Protein AF-A0A931K503-F1 (afdb_monomer_lite)

Structure (mmCIF, N/CA/C/O backbone):
data_AF-A0A931K503-F1
#
_entry.id   AF-A0A931K503-F1
#
loop_
_atom_site.group_PDB
_atom_site.id
_atom_site.type_symbol
_atom_site.label_atom_id
_atom_site.label_alt_id
_atom_site.label_comp_id
_atom_site.label_asym_id
_atom_site.label_entity_id
_atom_site.label_seq_id
_atom_site.pdbx_PDB_ins_code
_atom_site.Cartn_x
_atom_site.Cartn_y
_atom_site.Cartn_z
_atom_site.occupancy
_atom_site.B_iso_or_equiv
_atom_site.auth_seq_id
_atom_site.auth_comp_id
_atom_site.auth_asym_id
_atom_site.auth_atom_id
_atom_site.pdbx_PDB_model_num
ATOM 1 N N . MET A 1 1 ? -21.191 10.892 5.603 1.00 47.16 1 MET A N 1
ATOM 2 C CA . MET A 1 1 ? -21.255 9.430 5.818 1.00 47.16 1 MET A CA 1
ATOM 3 C C . MET A 1 1 ? -19.829 8.970 6.103 1.00 47.16 1 MET A C 1
ATOM 5 O O . MET A 1 1 ? -18.990 9.146 5.231 1.00 47.16 1 MET A O 1
ATOM 9 N N . ALA A 1 2 ? -19.505 8.553 7.330 1.00 62.78 2 ALA A N 1
ATOM 10 C CA . ALA A 1 2 ? -18.154 8.083 7.664 1.00 62.78 2 ALA A CA 1
ATOM 11 C C . ALA A 1 2 ? -17.991 6.619 7.220 1.00 62.78 2 ALA A C 1
ATOM 13 O O . ALA A 1 2 ? -18.948 5.849 7.320 1.00 62.78 2 ALA A O 1
ATOM 14 N N . ARG A 1 3 ? -16.814 6.253 6.695 1.00 75.75 3 ARG A N 1
ATOM 15 C CA . ARG A 1 3 ? -16.483 4.869 6.314 1.00 75.75 3 ARG A CA 1
ATOM 16 C C . ARG A 1 3 ? -16.490 3.980 7.561 1.00 75.75 3 ARG A C 1
ATOM 18 O O . ARG A 1 3 ? -16.141 4.433 8.646 1.00 75.75 3 ARG A O 1
ATOM 25 N N . THR A 1 4 ? -16.931 2.735 7.413 1.00 86.69 4 THR A N 1
ATOM 26 C CA . THR A 1 4 ? -16.984 1.774 8.531 1.00 86.69 4 THR A CA 1
ATOM 27 C C . THR A 1 4 ? -15.636 1.083 8.725 1.00 86.69 4 THR A C 1
ATOM 29 O O . THR A 1 4 ? -14.920 0.859 7.751 1.00 86.69 4 THR A O 1
ATOM 32 N N . ASP A 1 5 ? -15.321 0.658 9.950 1.00 84.06 5 ASP A N 1
ATOM 33 C CA . ASP A 1 5 ? -14.072 -0.059 10.261 1.00 84.06 5 ASP A CA 1
ATOM 34 C C . ASP A 1 5 ? -13.856 -1.278 9.344 1.00 84.06 5 ASP A C 1
ATOM 36 O O . ASP A 1 5 ? -12.751 -1.500 8.863 1.00 84.06 5 ASP A O 1
ATOM 40 N N . ARG A 1 6 ? -14.926 -2.012 8.993 1.00 87.00 6 ARG A N 1
ATOM 41 C CA . ARG A 1 6 ? -14.857 -3.125 8.025 1.00 87.00 6 ARG A CA 1
ATOM 42 C C . ARG A 1 6 ? -14.409 -2.686 6.629 1.00 87.00 6 ARG A C 1
ATOM 44 O O . ARG A 1 6 ? -13.653 -3.412 5.993 1.00 87.00 6 ARG A O 1
ATOM 51 N N . GLN A 1 7 ? -14.875 -1.532 6.150 1.00 91.19 7 GLN A N 1
ATOM 52 C CA . GLN A 1 7 ? -14.458 -0.989 4.852 1.00 91.19 7 GLN A CA 1
ATOM 53 C C . GLN A 1 7 ? -12.987 -0.572 4.892 1.00 91.19 7 GLN A C 1
ATOM 55 O O . GLN A 1 7 ? -12.233 -0.912 3.989 1.00 91.19 7 GLN A O 1
ATOM 60 N N . ILE A 1 8 ? -12.562 0.079 5.975 1.00 89.44 8 ILE A N 1
ATOM 61 C CA . ILE A 1 8 ? -11.178 0.530 6.152 1.00 89.44 8 ILE A CA 1
ATOM 62 C C . ILE A 1 8 ? -10.222 -0.671 6.245 1.00 89.44 8 ILE A C 1
ATOM 64 O O . ILE A 1 8 ? -9.164 -0.662 5.620 1.00 89.44 8 ILE A O 1
ATOM 68 N N . THR A 1 9 ? -10.597 -1.735 6.966 1.00 92.38 9 THR A N 1
ATOM 69 C CA . THR A 1 9 ? -9.813 -2.979 7.018 1.00 92.38 9 THR A CA 1
ATOM 70 C C . THR A 1 9 ? -9.710 -3.651 5.648 1.00 92.38 9 THR A C 1
ATOM 72 O O . THR A 1 9 ? -8.624 -4.093 5.282 1.00 92.38 9 THR A O 1
ATOM 75 N N . ALA A 1 10 ? -10.797 -3.703 4.871 1.00 95.25 10 ALA A N 1
ATOM 76 C CA . ALA A 1 10 ? -10.756 -4.257 3.517 1.00 95.25 10 ALA A CA 1
ATOM 77 C C . ALA A 1 10 ? -9.815 -3.451 2.602 1.00 95.25 10 ALA A C 1
ATOM 79 O O . ALA A 1 10 ? -8.934 -4.029 1.968 1.00 95.25 10 ALA A O 1
ATOM 80 N N . GLU A 1 11 ? -9.929 -2.118 2.614 1.00 95.31 11 GLU A N 1
ATOM 81 C CA . GLU A 1 11 ? -9.035 -1.225 1.864 1.00 95.31 11 GLU A CA 1
ATOM 82 C C . GLU A 1 11 ? -7.562 -1.397 2.279 1.00 95.31 11 GLU A C 1
ATOM 84 O O . GLU A 1 11 ? -6.664 -1.355 1.435 1.00 95.31 11 GLU A O 1
ATOM 89 N N . LEU A 1 12 ? -7.297 -1.602 3.574 1.00 95.62 12 LEU A N 1
ATOM 90 C CA . LEU A 1 12 ? -5.945 -1.799 4.098 1.00 95.62 12 LEU A CA 1
ATOM 91 C C . LEU A 1 12 ? -5.320 -3.094 3.575 1.00 95.62 12 LEU A C 1
ATOM 93 O O . LEU A 1 12 ? -4.170 -3.087 3.130 1.00 95.62 12 LEU A O 1
ATOM 97 N N . GLU A 1 13 ? -6.062 -4.198 3.611 1.00 96.88 13 GLU A N 1
ATOM 98 C CA . GLU A 1 13 ? -5.566 -5.485 3.124 1.00 96.88 13 GLU A CA 1
ATOM 99 C C . GLU A 1 13 ? -5.345 -5.471 1.606 1.00 96.88 13 GLU A C 1
ATOM 101 O O . GLU A 1 13 ? -4.307 -5.939 1.129 1.00 96.88 13 GLU A O 1
ATOM 106 N N . GLU A 1 14 ? -6.240 -4.843 0.840 1.00 97.12 14 GLU A N 1
ATOM 107 C CA . GLU A 1 14 ? -6.046 -4.642 -0.601 1.00 97.12 14 GLU A CA 1
ATOM 108 C C . GLU A 1 14 ? -4.789 -3.816 -0.904 1.00 97.12 14 GLU A C 1
ATOM 110 O O . GLU A 1 14 ? -3.974 -4.208 -1.749 1.00 97.12 14 GLU A O 1
ATOM 115 N N . ALA A 1 15 ? -4.580 -2.711 -0.182 1.00 96.69 15 ALA A N 1
ATOM 116 C CA . ALA A 1 15 ? -3.402 -1.866 -0.348 1.00 96.69 15 ALA A CA 1
ATOM 117 C C . ALA A 1 15 ? -2.102 -2.619 -0.010 1.00 96.69 15 ALA A C 1
ATOM 119 O O . ALA A 1 15 ? -1.123 -2.519 -0.755 1.00 96.69 15 ALA A O 1
ATOM 120 N N . LYS A 1 16 ? -2.090 -3.435 1.054 1.00 97.31 16 LYS A N 1
ATOM 121 C CA . LYS A 1 16 ? -0.941 -4.291 1.406 1.00 97.31 16 LYS A CA 1
ATOM 122 C C . LYS A 1 16 ? -0.635 -5.320 0.319 1.00 97.31 16 LYS A C 1
ATOM 124 O O . LYS A 1 16 ? 0.534 -5.527 -0.019 1.00 97.31 16 LYS A O 1
ATOM 129 N N . VAL A 1 17 ? -1.662 -5.955 -0.250 1.00 97.81 17 VAL A N 1
ATOM 130 C CA . VAL A 1 17 ? -1.500 -6.907 -1.360 1.00 97.81 17 VAL A CA 1
ATOM 131 C C . VAL A 1 17 ? -0.942 -6.202 -2.597 1.00 97.81 17 VAL A C 1
ATOM 133 O O . VAL A 1 17 ? -0.009 -6.713 -3.220 1.00 97.81 17 VAL A O 1
ATOM 136 N N . ALA A 1 18 ? -1.458 -5.019 -2.934 1.00 95.62 18 ALA A N 1
ATOM 137 C CA . ALA A 1 18 ? -0.968 -4.224 -4.055 1.00 95.62 18 ALA A CA 1
ATOM 138 C C . ALA A 1 18 ? 0.498 -3.798 -3.863 1.00 95.62 18 ALA A C 1
ATOM 140 O O . ALA A 1 18 ? 1.304 -3.972 -4.778 1.00 95.62 18 ALA A O 1
ATOM 141 N N . LEU A 1 19 ? 0.873 -3.331 -2.666 1.00 96.62 19 LEU A N 1
ATOM 142 C CA . LEU A 1 19 ? 2.257 -2.971 -2.356 1.00 96.62 19 LEU A CA 1
ATOM 143 C C . LEU A 1 19 ? 3.196 -4.173 -2.499 1.00 96.62 19 LEU A C 1
ATOM 145 O O . LEU A 1 19 ? 4.241 -4.054 -3.132 1.00 96.62 19 LEU A O 1
ATOM 149 N N . ARG A 1 20 ? 2.807 -5.343 -1.977 1.00 96.44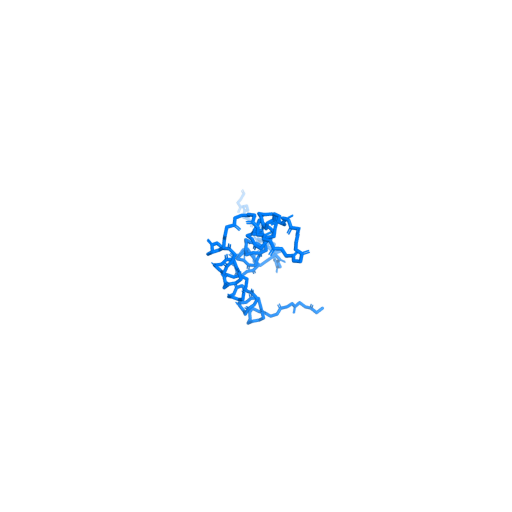 20 ARG A N 1
ATOM 150 C CA . ARG A 1 20 ? 3.605 -6.572 -2.101 1.00 96.44 20 ARG A CA 1
ATOM 151 C C . ARG A 1 20 ? 3.812 -6.972 -3.561 1.00 96.44 20 ARG A C 1
ATOM 153 O O . ARG A 1 20 ? 4.905 -7.391 -3.930 1.00 96.44 20 ARG A O 1
ATOM 160 N N . ARG A 1 21 ? 2.779 -6.827 -4.397 1.00 94.31 21 ARG A N 1
ATOM 161 C CA . ARG A 1 21 ? 2.893 -7.063 -5.843 1.00 94.31 21 ARG A CA 1
ATOM 162 C C . ARG A 1 21 ? 3.885 -6.093 -6.477 1.00 94.31 21 ARG A C 1
ATOM 164 O O . ARG A 1 21 ? 4.769 -6.549 -7.190 1.00 94.31 21 ARG A O 1
ATOM 171 N N . LEU A 1 22 ? 3.807 -4.798 -6.166 1.00 93.12 22 LEU A N 1
ATOM 172 C CA . LEU A 1 22 ? 4.761 -3.807 -6.681 1.00 93.12 22 LEU A CA 1
ATOM 173 C C . LEU A 1 22 ? 6.198 -4.054 -6.204 1.00 93.12 22 LEU A C 1
ATOM 175 O O . LEU A 1 22 ? 7.134 -3.847 -6.959 1.00 93.12 22 LEU A O 1
ATOM 179 N N . GLN A 1 23 ? 6.392 -4.542 -4.981 1.00 92.31 23 GLN A N 1
ATOM 180 C CA . GLN A 1 23 ? 7.723 -4.889 -4.468 1.00 92.31 23 GLN A CA 1
ATOM 181 C C . GLN A 1 23 ? 8.338 -6.116 -5.159 1.00 92.31 23 GLN A C 1
ATOM 183 O O . GLN A 1 23 ? 9.546 -6.315 -5.078 1.00 92.31 23 GLN A O 1
ATOM 188 N N . SER A 1 24 ? 7.520 -6.944 -5.817 1.00 93.38 24 SER A N 1
ATOM 189 C CA . SER A 1 24 ? 7.987 -8.117 -6.565 1.00 93.38 24 SER A CA 1
ATOM 190 C C . SER A 1 24 ? 8.431 -7.803 -7.997 1.00 93.38 24 SER A C 1
ATOM 192 O O . SER A 1 24 ? 9.030 -8.660 -8.642 1.00 93.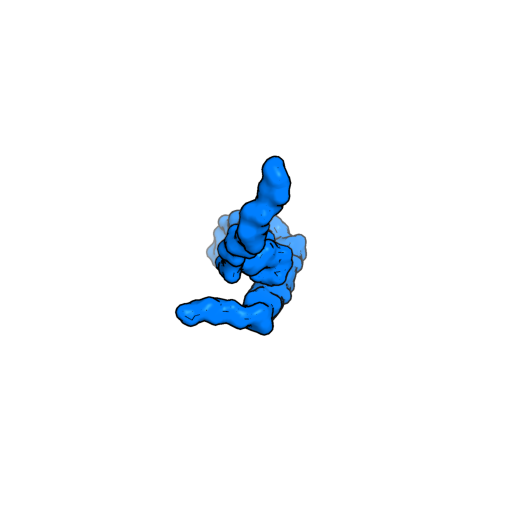38 24 SER A O 1
ATOM 194 N N . VAL A 1 25 ? 8.152 -6.592 -8.494 1.00 90.06 25 VAL A N 1
ATOM 195 C CA . VAL A 1 25 ? 8.592 -6.123 -9.815 1.00 90.06 25 VAL A CA 1
ATOM 196 C C . VAL A 1 25 ? 9.764 -5.144 -9.686 1.00 90.06 25 VAL A C 1
ATOM 198 O O . VAL A 1 25 ? 9.871 -4.440 -8.681 1.00 90.06 25 VAL A O 1
ATOM 201 N N . PRO A 1 26 ? 10.655 -5.076 -10.692 1.00 93.06 26 PRO A N 1
ATOM 202 C CA . PRO A 1 26 ? 11.703 -4.062 -10.737 1.00 93.06 26 PRO A CA 1
ATOM 203 C C . PRO A 1 26 ? 11.123 -2.643 -10.692 1.00 93.06 26 PRO A C 1
ATOM 205 O O . PRO A 1 26 ? 10.046 -2.393 -11.224 1.00 93.06 26 PRO A O 1
ATOM 208 N N . ALA A 1 27 ? 11.871 -1.698 -10.113 1.00 92.12 27 ALA A N 1
ATOM 209 C CA . ALA A 1 27 ? 11.454 -0.296 -10.009 1.00 92.12 27 ALA A CA 1
ATOM 210 C C . ALA A 1 27 ? 11.176 0.358 -11.374 1.00 92.12 27 ALA A C 1
ATOM 212 O O . ALA A 1 27 ? 10.314 1.220 -11.480 1.00 92.12 27 ALA A O 1
ATOM 213 N N . LEU A 1 28 ? 11.873 -0.081 -12.423 1.00 95.31 28 LEU A N 1
ATOM 214 C CA . LEU A 1 28 ? 11.627 0.310 -13.807 1.00 95.31 28 LEU A CA 1
ATOM 215 C C . LEU A 1 28 ? 11.090 -0.896 -14.577 1.00 95.31 28 LEU A C 1
ATOM 217 O O . LEU A 1 28 ? 11.765 -1.921 -14.663 1.00 95.31 28 LEU A O 1
ATOM 221 N N 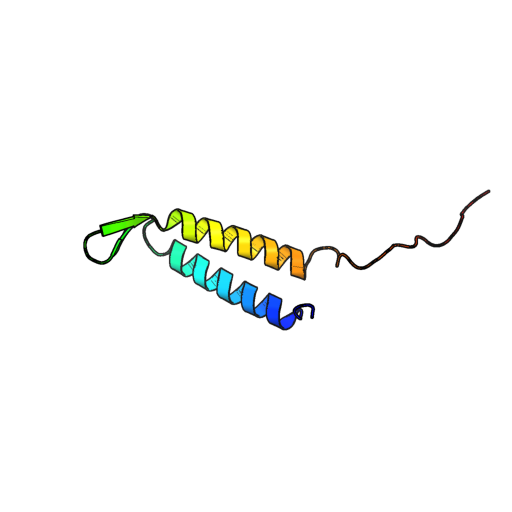. ILE A 1 29 ? 9.899 -0.763 -15.156 1.00 93.19 29 ILE A N 1
ATOM 222 C CA . ILE A 1 29 ? 9.277 -1.793 -15.999 1.00 93.19 29 ILE A CA 1
ATOM 223 C C . ILE A 1 29 ? 9.049 -1.267 -17.411 1.00 93.19 29 ILE A C 1
ATOM 225 O O . ILE A 1 29 ? 8.855 -0.072 -17.609 1.00 93.19 29 ILE A O 1
ATOM 229 N N . GLU A 1 30 ? 9.033 -2.152 -18.400 1.00 95.25 30 GLU A N 1
ATOM 230 C CA . GLU A 1 30 ? 8.716 -1.778 -19.775 1.00 95.25 30 GLU A CA 1
ATOM 231 C C . GLU A 1 30 ? 7.227 -2.002 -20.068 1.00 95.25 30 GLU A C 1
ATOM 233 O O . GLU A 1 30 ? 6.710 -3.109 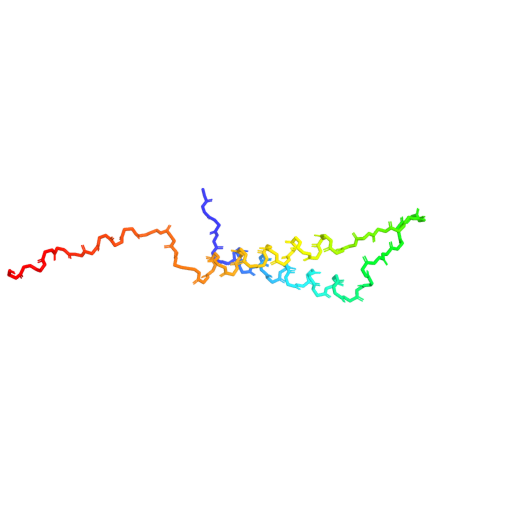-19.923 1.00 95.25 30 GLU A O 1
ATOM 238 N N . VAL A 1 31 ? 6.527 -0.947 -20.488 1.00 91.38 31 VAL A N 1
ATOM 239 C CA . VAL A 1 31 ? 5.110 -0.991 -20.870 1.00 91.38 31 VAL A CA 1
ATOM 240 C C . VAL A 1 31 ? 4.966 -0.366 -22.252 1.00 91.38 31 VAL A C 1
ATOM 242 O O . VAL A 1 31 ? 5.174 0.833 -22.426 1.00 91.38 31 VAL A O 1
ATOM 245 N N . GLY A 1 32 ? 4.632 -1.183 -23.256 1.00 91.31 32 GLY A N 1
ATOM 246 C CA . GLY A 1 32 ? 4.442 -0.711 -24.633 1.00 91.31 32 GLY A CA 1
ATOM 247 C C . GLY A 1 32 ? 5.686 -0.046 -25.237 1.00 91.31 32 GLY A C 1
ATOM 248 O O . GLY A 1 32 ? 5.558 0.968 -25.922 1.00 91.31 32 GLY A O 1
ATOM 249 N N . GLY A 1 33 ? 6.881 -0.569 -24.943 1.00 94.19 33 GLY A N 1
ATOM 250 C CA . GLY A 1 33 ? 8.151 -0.026 -25.440 1.00 94.19 33 GLY A CA 1
ATOM 251 C C . GLY A 1 33 ? 8.682 1.186 -24.668 1.00 94.19 33 GLY A C 1
ATOM 252 O O . GLY A 1 33 ? 9.596 1.861 -25.139 1.00 94.19 33 GLY A O 1
ATOM 253 N N . ARG A 1 34 ? 8.099 1.519 -23.508 1.00 94.44 34 ARG A N 1
ATOM 254 C CA . ARG A 1 34 ? 8.544 2.629 -22.652 1.00 94.44 34 ARG A CA 1
ATOM 255 C C . ARG A 1 34 ? 8.901 2.134 -21.263 1.00 94.44 34 ARG A C 1
ATOM 257 O O . ARG A 1 34 ? 8.124 1.403 -20.658 1.00 94.44 34 ARG A O 1
ATOM 264 N N . ALA A 1 35 ? 10.035 2.595 -20.743 1.00 94.94 35 ALA A N 1
ATOM 265 C CA . ALA A 1 35 ? 10.379 2.411 -19.341 1.00 94.94 35 ALA A CA 1
ATOM 266 C C . ALA A 1 35 ? 9.477 3.292 -18.460 1.00 94.94 35 ALA A C 1
ATOM 268 O O . ALA A 1 35 ? 9.360 4.498 -18.682 1.00 94.94 35 ALA A O 1
ATOM 269 N N . VAL A 1 36 ? 8.843 2.680 -17.467 1.00 95.19 36 VAL A N 1
ATOM 270 C CA . VAL A 1 36 ? 7.961 3.310 -16.486 1.00 95.19 36 VAL A CA 1
ATOM 271 C C . VAL A 1 36 ? 8.530 3.043 -15.100 1.00 95.19 36 VAL A C 1
ATOM 273 O O . VAL A 1 36 ? 8.733 1.889 -14.726 1.00 95.19 36 VAL A O 1
ATOM 276 N N . ASP A 1 37 ? 8.772 4.109 -14.341 1.00 95.50 37 ASP A N 1
ATOM 277 C CA . ASP A 1 37 ? 9.167 4.019 -12.936 1.00 95.50 37 ASP A CA 1
ATOM 278 C C . ASP A 1 37 ? 7.928 3.807 -12.056 1.00 95.50 37 ASP A C 1
ATOM 280 O O . ASP A 1 37 ? 7.019 4.642 -12.022 1.00 95.50 37 ASP A O 1
ATOM 284 N N . ILE A 1 38 ? 7.882 2.678 -11.352 1.00 94.69 38 ILE A N 1
ATOM 285 C CA . ILE A 1 38 ? 6.789 2.309 -10.446 1.00 94.69 38 ILE A CA 1
ATOM 286 C C . ILE A 1 38 ? 7.053 2.720 -8.993 1.00 94.69 38 ILE A C 1
ATOM 288 O O . ILE A 1 38 ? 6.154 2.593 -8.155 1.00 94.69 38 ILE A O 1
ATOM 292 N N . THR A 1 39 ? 8.239 3.249 -8.679 1.00 94.81 39 THR A N 1
ATOM 293 C CA . THR A 1 39 ? 8.595 3.732 -7.334 1.00 94.81 39 THR A CA 1
ATOM 294 C C . THR A 1 39 ? 7.577 4.745 -6.796 1.00 94.81 39 THR A C 1
ATOM 296 O O . THR A 1 39 ? 7.101 4.555 -5.671 1.00 94.81 39 THR A O 1
ATOM 299 N N . PRO A 1 40 ? 7.111 5.744 -7.581 1.00 96.25 40 PRO A N 1
ATOM 300 C CA . PRO A 1 40 ? 6.101 6.691 -7.108 1.00 96.25 40 PRO A CA 1
ATOM 301 C C . PRO A 1 40 ? 4.766 6.025 -6.747 1.00 96.25 40 PRO A C 1
ATOM 303 O O . PRO A 1 40 ? 4.094 6.450 -5.804 1.00 96.25 40 PRO A O 1
ATOM 306 N N . ALA A 1 41 ? 4.382 4.968 -7.472 1.00 94.56 41 ALA A N 1
ATOM 307 C CA . ALA A 1 41 ? 3.168 4.211 -7.186 1.00 94.56 41 ALA A CA 1
ATOM 308 C C . ALA A 1 41 ? 3.311 3.410 -5.883 1.00 94.56 41 ALA A C 1
ATOM 310 O O . ALA A 1 41 ? 2.408 3.433 -5.045 1.00 94.56 41 ALA A O 1
ATOM 311 N N . ALA A 1 42 ? 4.458 2.761 -5.666 1.00 95.31 42 ALA A N 1
ATOM 312 C CA . ALA A 1 42 ? 4.738 2.044 -4.424 1.00 95.31 42 ALA A CA 1
ATOM 313 C C . ALA A 1 42 ? 4.740 2.985 -3.204 1.00 95.31 42 ALA A C 1
ATOM 315 O O . ALA A 1 42 ? 4.148 2.659 -2.172 1.00 95.31 42 ALA A O 1
ATOM 316 N N . ASP A 1 43 ? 5.331 4.176 -3.330 1.00 96.38 43 ASP A N 1
ATOM 317 C CA . ASP A 1 43 ? 5.341 5.185 -2.265 1.00 96.38 43 ASP A CA 1
ATOM 318 C C . ASP A 1 43 ? 3.948 5.758 -1.985 1.00 96.38 43 ASP A C 1
ATOM 320 O O . ASP A 1 43 ? 3.585 5.994 -0.830 1.00 96.38 43 ASP A O 1
ATOM 324 N N . PHE A 1 44 ? 3.135 5.955 -3.026 1.00 97.06 44 PHE A N 1
ATOM 325 C CA . PHE A 1 44 ? 1.737 6.342 -2.858 1.00 97.06 44 PHE A CA 1
ATOM 326 C C . PHE A 1 44 ? 0.956 5.297 -2.053 1.00 97.06 44 PHE A C 1
ATOM 328 O O . PHE A 1 44 ? 0.283 5.653 -1.083 1.00 97.06 44 PHE A O 1
ATOM 335 N N . ILE A 1 45 ? 1.082 4.014 -2.407 1.00 96.81 45 ILE A N 1
ATOM 336 C CA . ILE A 1 45 ? 0.392 2.933 -1.692 1.00 96.81 45 ILE A CA 1
ATOM 337 C C . ILE A 1 45 ? 0.891 2.827 -0.246 1.00 96.81 45 ILE A C 1
ATOM 339 O O . ILE A 1 45 ? 0.075 2.652 0.657 1.00 96.81 45 ILE A O 1
ATOM 343 N N . ARG A 1 46 ? 2.194 3.015 0.008 1.00 96.38 46 ARG A N 1
ATOM 344 C CA . ARG A 1 46 ? 2.749 3.027 1.373 1.00 96.38 46 ARG A CA 1
ATOM 345 C C . ARG A 1 46 ? 2.101 4.108 2.241 1.00 96.38 46 ARG A C 1
ATOM 347 O O . ARG A 1 46 ? 1.577 3.795 3.305 1.00 96.38 46 ARG A O 1
ATOM 354 N N . ARG A 1 47 ? 2.028 5.349 1.746 1.00 96.56 47 ARG A N 1
ATOM 355 C CA . ARG A 1 47 ? 1.347 6.450 2.456 1.00 96.56 47 ARG A CA 1
ATOM 356 C C . ARG A 1 47 ? -0.141 6.172 2.678 1.00 96.56 47 ARG A C 1
ATOM 358 O O . ARG A 1 47 ? -0.703 6.571 3.695 1.00 96.56 47 ARG A O 1
ATOM 365 N N . ARG A 1 48 ? -0.798 5.485 1.735 1.00 95.75 48 ARG A N 1
ATOM 366 C CA . ARG A 1 48 ? -2.207 5.095 1.884 1.00 95.75 48 ARG A CA 1
ATOM 367 C C . ARG A 1 48 ? -2.399 4.064 2.998 1.00 95.75 48 ARG A C 1
ATOM 369 O O . ARG A 1 48 ? -3.347 4.212 3.765 1.00 95.75 48 ARG A O 1
ATOM 376 N N . ILE A 1 49 ? -1.515 3.070 3.093 1.00 95.94 49 ILE A N 1
ATOM 377 C CA . ILE A 1 49 ? -1.505 2.073 4.175 1.00 95.94 49 ILE A CA 1
ATOM 378 C C . ILE A 1 49 ? -1.350 2.771 5.526 1.00 95.94 49 ILE A C 1
ATOM 380 O O . ILE A 1 49 ? -2.191 2.569 6.394 1.00 95.94 49 ILE A O 1
ATOM 384 N N . GLU A 1 50 ? -0.365 3.663 5.668 1.00 94.50 50 GLU A N 1
ATOM 385 C CA . GLU A 1 50 ? -0.147 4.425 6.908 1.00 94.50 50 GLU A CA 1
ATOM 386 C C . GLU A 1 50 ? -1.400 5.216 7.316 1.00 94.50 50 GLU A C 1
ATOM 388 O O . GLU A 1 50 ? -1.828 5.175 8.4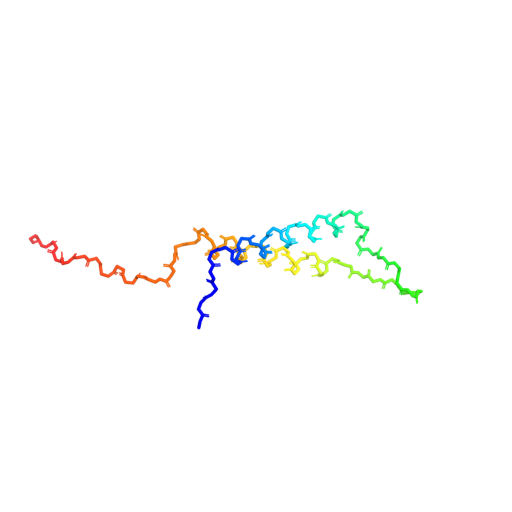69 1.00 94.50 50 GLU A O 1
ATOM 393 N N . ALA A 1 51 ? -2.048 5.892 6.362 1.00 92.56 51 ALA A N 1
ATOM 394 C CA . ALA A 1 51 ? -3.282 6.626 6.628 1.00 92.56 51 ALA A CA 1
ATOM 395 C C . ALA A 1 51 ? -4.430 5.711 7.094 1.00 92.56 51 ALA A C 1
ATOM 397 O O . ALA A 1 51 ? -5.166 6.080 8.006 1.00 92.56 51 ALA A O 1
ATOM 398 N N . LEU A 1 52 ? -4.582 4.528 6.489 1.00 92.19 52 LEU A N 1
ATOM 399 C CA . LEU A 1 52 ? -5.599 3.540 6.870 1.00 92.19 52 LEU A CA 1
ATOM 400 C C . LEU A 1 52 ? -5.309 2.918 8.244 1.00 92.19 52 LEU A C 1
ATOM 402 O O . LEU A 1 52 ? -6.227 2.721 9.037 1.00 92.19 52 LEU A O 1
ATOM 406 N N . GLU A 1 53 ? -4.042 2.654 8.560 1.00 91.62 53 GLU A N 1
ATOM 407 C CA . GLU A 1 53 ? -3.623 2.156 9.873 1.00 91.62 53 GLU A CA 1
ATOM 408 C C . GLU A 1 53 ? -3.868 3.188 10.975 1.00 91.62 53 GLU A C 1
ATOM 410 O O . GLU A 1 53 ? -4.320 2.821 12.060 1.00 91.62 53 GLU A O 1
ATOM 415 N N . VAL A 1 54 ? -3.642 4.475 10.694 1.00 89.94 54 VAL A N 1
ATOM 416 C CA . VAL A 1 54 ? -4.008 5.576 11.598 1.00 89.94 54 VAL A CA 1
ATOM 417 C C . VAL A 1 54 ? -5.526 5.716 11.716 1.00 89.94 54 VAL A C 1
ATOM 419 O O . VAL A 1 54 ? -6.020 6.014 12.797 1.00 89.94 54 VAL A O 1
ATOM 422 N N . GLU A 1 55 ? -6.290 5.490 10.649 1.00 88.19 55 GLU A N 1
ATOM 423 C CA . GLU A 1 55 ? -7.757 5.536 10.699 1.00 88.19 55 GLU A CA 1
ATOM 424 C C . GLU A 1 55 ? -8.340 4.405 11.572 1.00 88.19 55 GLU A C 1
ATOM 426 O O . GLU A 1 55 ? -9.305 4.637 12.299 1.00 88.19 55 GLU A O 1
ATOM 431 N N . LEU A 1 56 ? -7.720 3.216 11.560 1.00 85.81 56 LEU A N 1
ATOM 432 C CA . LEU A 1 56 ? -8.112 2.070 12.396 1.00 85.81 56 LEU A CA 1
ATOM 433 C C . LEU A 1 56 ? -7.612 2.160 13.846 1.00 85.81 56 LEU A C 1
ATOM 435 O O . LEU A 1 56 ? -8.358 1.828 14.766 1.00 85.81 56 LEU A O 1
ATOM 439 N N . ASN A 1 57 ? -6.353 2.563 14.052 1.00 82.31 57 ASN A N 1
ATOM 440 C CA . ASN A 1 57 ? -5.665 2.478 15.351 1.00 82.31 57 ASN A CA 1
ATOM 441 C C . ASN A 1 57 ? -5.442 3.835 16.027 1.00 82.31 57 ASN A C 1
ATOM 443 O O . ASN A 1 57 ? -5.064 3.894 17.199 1.00 82.31 57 ASN A O 1
ATOM 447 N N . GLY A 1 58 ? -5.618 4.936 15.301 1.00 68.94 58 GLY A N 1
ATOM 448 C CA . GLY A 1 58 ? -5.502 6.273 15.860 1.00 68.94 58 GLY A CA 1
ATOM 449 C C . GLY A 1 58 ? -6.611 6.539 16.878 1.00 68.94 58 GLY A C 1
ATOM 450 O O . GLY A 1 58 ? -7.673 5.910 16.835 1.00 68.94 58 GLY A O 1
ATOM 451 N N . PRO A 1 59 ? -6.414 7.494 17.804 1.00 57.94 59 PRO A N 1
ATOM 452 C CA . PRO A 1 59 ? -7.506 7.945 18.649 1.00 57.94 59 PRO A CA 1
ATOM 453 C C . PRO A 1 59 ? -8.607 8.449 17.717 1.00 57.94 59 PRO A C 1
ATOM 455 O O . PRO A 1 59 ? -8.393 9.445 17.023 1.00 57.94 59 PRO A O 1
ATOM 458 N N . ARG A 1 60 ? -9.751 7.744 17.665 1.00 57.06 60 ARG A N 1
ATOM 459 C CA . ARG A 1 60 ? -10.945 8.172 16.923 1.00 57.06 60 ARG A CA 1
ATOM 460 C C . ARG A 1 60 ? -11.157 9.644 17.264 1.00 57.06 60 ARG A C 1
ATOM 462 O O . ARG A 1 60 ? -11.538 9.961 18.391 1.00 57.06 60 ARG A O 1
ATOM 469 N N . ARG A 1 61 ? -10.806 10.555 16.348 1.00 54.19 61 ARG A N 1
ATOM 470 C CA . ARG A 1 61 ? -10.915 12.004 16.557 1.00 54.19 61 ARG A CA 1
ATOM 471 C C . ARG A 1 61 ? -12.406 12.333 16.596 1.00 54.19 61 ARG A C 1
ATOM 473 O O . ARG A 1 61 ? -13.014 12.633 15.578 1.00 54.19 61 ARG A O 1
ATOM 480 N N . GLY A 1 62 ? -12.984 12.172 17.780 1.00 50.44 62 GLY A N 1
ATOM 481 C CA . GLY A 1 62 ? -14.419 12.200 18.040 1.00 50.44 62 GLY A CA 1
ATOM 482 C C . GLY A 1 62 ? -14.748 12.232 19.535 1.00 50.44 62 GLY A C 1
ATOM 483 O O . GLY A 1 62 ? -15.768 11.701 19.947 1.00 50.44 62 GLY A O 1
ATOM 484 N N . GLY A 1 63 ? -13.882 12.840 20.344 1.00 42.09 63 GLY A N 1
ATOM 485 C CA . GLY A 1 63 ? -14.181 13.264 21.710 1.00 42.09 63 GLY A CA 1
ATOM 486 C C . GLY A 1 63 ? -13.235 14.416 22.034 1.00 42.09 63 GLY A C 1
ATOM 487 O O . GLY A 1 63 ? -12.026 14.232 22.062 1.00 42.09 63 GLY A O 1
ATOM 488 N N . ILE A 1 64 ? -13.700 15.651 22.204 1.00 55.91 64 ILE A N 1
ATOM 489 C CA . ILE A 1 64 ? -14.083 16.103 23.545 1.00 55.91 64 ILE A CA 1
ATOM 490 C C . ILE A 1 64 ? -13.968 14.984 24.592 1.00 55.91 64 ILE A C 1
ATOM 492 O O . ILE A 1 64 ? -14.935 14.329 24.942 1.00 55.91 64 ILE A O 1
ATOM 496 N N . ARG A 1 65 ? -12.764 14.790 25.127 1.00 53.75 65 ARG A N 1
ATOM 497 C CA . ARG A 1 65 ? -12.676 14.922 26.581 1.00 53.75 65 ARG A CA 1
ATOM 498 C C . ARG A 1 65 ? -12.790 16.450 26.777 1.00 53.75 65 ARG A C 1
ATOM 500 O O . ARG A 1 65 ? -11.878 17.145 26.361 1.00 53.75 65 ARG A O 1
ATOM 507 N N . GLN A 1 66 ? -13.888 17.091 27.195 1.00 56.19 66 GLN A N 1
ATOM 508 C CA . GLN A 1 66 ? -14.737 16.771 28.346 1.00 56.19 66 GLN A CA 1
ATOM 509 C C . GLN A 1 66 ? -13.986 15.861 29.315 1.00 56.19 66 GLN A C 1
ATOM 511 O O . GLN A 1 66 ? -14.366 14.725 29.570 1.00 56.19 66 GLN A O 1
ATOM 516 N N . GLY A 1 67 ? -12.826 16.352 29.766 1.00 50.81 67 GLY A N 1
ATOM 517 C CA . GLY A 1 67 ? -12.379 15.987 31.098 1.00 50.81 67 GLY A CA 1
ATOM 518 C C . GLY A 1 67 ? -13.472 16.484 32.044 1.00 50.81 67 GLY A C 1
ATOM 519 O O . GLY A 1 67 ? -13.858 17.649 31.904 1.00 50.81 67 GLY A O 1
ATOM 520 N N . PRO A 1 68 ? -14.055 15.610 32.879 1.00 55.62 68 PRO A N 1
ATOM 521 C CA . PRO A 1 68 ? -15.025 16.042 33.863 1.00 55.62 68 PRO A CA 1
ATOM 522 C C . PRO A 1 68 ? -14.366 17.036 34.820 1.00 55.62 68 PRO A C 1
ATOM 524 O O . PRO A 1 68 ? -13.162 16.979 35.062 1.00 55.62 68 PRO A O 1
ATOM 527 N N . ASP A 1 69 ? -15.214 17.964 35.243 1.00 59.03 69 ASP A N 1
ATOM 528 C CA . ASP A 1 69 ? -15.069 19.042 36.209 1.00 59.03 69 ASP A CA 1
ATOM 529 C C . ASP A 1 69 ? -13.830 19.074 37.115 1.00 59.03 69 ASP A C 1
ATOM 531 O O . ASP A 1 69 ? -13.427 18.083 37.710 1.00 59.03 69 ASP A O 1
ATOM 535 N N . LEU A 1 70 ? -13.327 20.306 37.272 1.00 62.84 70 LEU A N 1
ATOM 536 C CA . LEU A 1 70 ? -12.937 20.911 38.550 1.00 62.84 70 LEU A CA 1
ATOM 537 C C . LEU A 1 70 ? -12.537 19.921 39.655 1.00 62.84 70 LEU A C 1
ATOM 539 O O . LEU A 1 70 ? -13.353 19.565 40.501 1.00 62.84 70 LEU A O 1
ATOM 543 N N . GLU A 1 71 ? -11.248 19.617 39.745 1.00 58.25 71 GLU A N 1
ATOM 544 C CA . GLU A 1 71 ? -10.650 19.259 41.030 1.00 58.25 71 GLU A CA 1
ATOM 545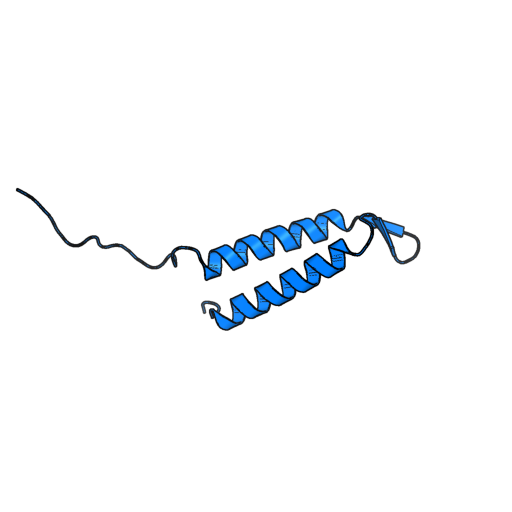 C C . GLU A 1 71 ? -9.804 20.441 41.511 1.00 58.25 71 GLU A C 1
ATOM 547 O O . GLU A 1 71 ? -8.603 20.534 41.263 1.00 58.25 71 GLU A O 1
ATOM 552 N N . GLY A 1 72 ? -10.495 21.390 42.156 1.00 59.44 72 GLY A N 1
ATOM 553 C CA . GLY A 1 72 ? -9.933 22.117 43.297 1.00 59.44 72 GLY A CA 1
ATOM 554 C C . GLY A 1 72 ? -9.823 21.159 44.490 1.00 59.44 72 GLY A C 1
ATOM 555 O O . GLY A 1 72 ? -10.466 20.103 44.498 1.00 59.44 72 GLY A O 1
ATOM 556 N N . PRO A 1 73 ? -8.997 21.472 45.489 1.00 52.84 73 PRO A N 1
ATOM 557 C CA . PRO A 1 73 ? -9.124 22.699 46.282 1.00 52.84 73 PRO A CA 1
ATOM 558 C C . PRO A 1 73 ? -8.298 23.895 45.805 1.00 52.84 73 PRO A C 1
ATOM 560 O O . PRO A 1 73 ? -7.185 23.694 45.272 1.00 52.84 73 PRO A O 1
#

Foldseek 3Di:
DDDDLVRLVVLLVVLVVVLVVLVVDDQWDDDPNDTDGCVVVSVVSVVSNVVSCCCNPPDPPPDDPPVDDDDDD

pLDDT: mean 83.96, std 16.75, range [42.09, 97.81]

Radius of gyration: 20.03 Å; chains: 1; bounding box: 33×31×72 Å

Secondary structure (DSSP, 8-state):
-PPPHHHHHHHHHHHHHHHHHHHTS-SEEEETTEEEE-HHHHHHHHHHHHHHHHHHHS--S-------S----

Sequence (73 aa):
MARTDRQITAELEEAKVALRRLQSVPALIEVGGRAVDITPAADFIRRRIEALEVELNGPRRGGIRQGPDLEGP